Protein AF-A0A7C9AQB0-F1 (afdb_monomer)

Mean predicted aligned error: 10.63 Å

Radius of gyration: 23.84 Å; Cα contacts (8 Å, |Δi|>4): 123; chains: 1; bounding box: 46×76×56 Å

Nearest PDB structures (foldseek):
  5i9d-assembly1_A  TM=5.251E-01  e=3.580E-02  unidentified
  6een-assembly1_C  TM=5.333E-01  e=1.101E-01  Zea mays
  6een-assembly1_D  TM=4.622E-01  e=1.214E-01  Zea mays
  2c0l-assembly1_A  TM=4.555E-01  e=3.070E-01  Homo sapiens

Sequence (168 aa):
MGSVNHLLLLPNRTHKRLRFLLSLSSCHFTTVQIENGETVEEISKLLKHSNWSVLMEASEITKKLNPDVIQAVLHQNHSSDPTRLLGFFNWSYSQLGIRHNLSSFLILAVLLCNSSCFPRANGVVERMIEAGPPPSLVFESMSSCVREYNVGGSNSVVFDMVINVYKK

Structure (mmCIF, N/CA/C/O backbone):
data_AF-A0A7C9AQB0-F1
#
_entry.id   AF-A0A7C9AQB0-F1
#
loop_
_atom_site.group_PDB
_atom_site.id
_atom_site.type_symbol
_atom_site.label_atom_id
_atom_site.label_alt_id
_atom_site.label_comp_id
_atom_site.label_asym_id
_atom_site.label_entity_id
_atom_site.label_seq_id
_atom_site.pdbx_PDB_ins_code
_atom_site.Cartn_x
_atom_site.Cartn_y
_atom_site.Cartn_z
_atom_site.occupancy
_atom_site.B_iso_or_equiv
_atom_site.auth_seq_id
_atom_site.auth_comp_id
_atom_site.auth_asym_id
_atom_site.auth_atom_id
_atom_site.pdbx_PDB_model_num
ATOM 1 N N . MET A 1 1 ? -29.457 66.985 -38.914 1.00 37.94 1 MET A N 1
ATOM 2 C CA . MET A 1 1 ? -30.676 66.274 -38.471 1.00 37.94 1 MET A CA 1
ATOM 3 C C . MET A 1 1 ? -30.241 65.014 -37.741 1.00 37.94 1 MET A C 1
ATOM 5 O O . MET A 1 1 ? -29.522 64.239 -38.347 1.00 37.94 1 MET A O 1
ATOM 9 N N . GLY A 1 2 ? -30.642 64.884 -36.470 1.00 33.78 2 GLY A N 1
ATOM 10 C CA . GLY A 1 2 ? -30.616 63.671 -35.629 1.00 33.78 2 GLY A CA 1
ATOM 11 C C . GLY A 1 2 ? -29.234 63.183 -35.157 1.00 33.78 2 GLY A C 1
ATOM 12 O O . GLY A 1 2 ? -28.449 62.743 -35.979 1.00 33.78 2 GLY A O 1
ATOM 13 N N . SER A 1 3 ? -28.831 63.378 -33.891 1.00 31.41 3 SER A N 1
ATOM 14 C CA . SER A 1 3 ? -29.221 62.618 -32.671 1.00 31.41 3 SER A CA 1
ATOM 15 C C . SER A 1 3 ? -28.581 61.224 -32.586 1.00 31.41 3 SER A C 1
ATOM 17 O O . SER A 1 3 ? -28.695 60.479 -33.545 1.00 31.41 3 SER A O 1
ATOM 19 N N . VAL A 1 4 ? -27.996 60.713 -31.494 1.00 34.03 4 VAL A N 1
ATOM 20 C CA . VAL A 1 4 ? -27.512 61.163 -30.163 1.00 34.03 4 VAL A CA 1
ATOM 21 C C . VAL A 1 4 ? -26.560 60.029 -29.692 1.00 34.03 4 VAL A C 1
ATOM 23 O O . VAL A 1 4 ? -26.669 58.910 -30.191 1.00 34.03 4 VAL A O 1
ATOM 26 N N . ASN A 1 5 ? -25.726 60.294 -28.679 1.00 31.88 5 ASN A N 1
ATOM 27 C CA . ASN A 1 5 ? -25.447 59.445 -27.491 1.00 31.88 5 ASN A CA 1
ATOM 28 C C . ASN A 1 5 ? -23.942 59.274 -27.237 1.00 31.88 5 ASN A C 1
ATOM 30 O O . ASN A 1 5 ? -23.272 58.498 -27.903 1.00 31.88 5 ASN A O 1
ATOM 34 N N . HIS A 1 6 ? -23.319 60.176 -26.477 1.00 34.88 6 HIS A N 1
ATOM 35 C CA . HIS A 1 6 ? -23.243 60.266 -25.006 1.00 34.88 6 HIS A CA 1
ATOM 36 C C . HIS A 1 6 ? -22.431 59.142 -24.334 1.00 34.88 6 HIS A C 1
ATOM 38 O O . HIS A 1 6 ? -22.704 57.956 -24.476 1.00 34.88 6 HIS A O 1
ATOM 44 N N . LEU A 1 7 ? -21.425 59.624 -23.599 1.00 32.69 7 LEU A N 1
ATOM 45 C CA . LEU A 1 7 ? -20.375 58.982 -22.813 1.00 32.69 7 LEU A CA 1
ATOM 46 C C . LEU A 1 7 ? -20.713 57.636 -22.150 1.00 32.69 7 LEU A C 1
ATOM 48 O O . LEU A 1 7 ? -21.728 57.501 -21.471 1.00 32.69 7 LEU A O 1
ATOM 52 N N . LEU A 1 8 ? -19.713 56.748 -22.145 1.00 33.22 8 LEU A N 1
ATOM 53 C CA . LEU A 1 8 ? -19.493 55.785 -21.067 1.00 33.22 8 LEU A CA 1
ATOM 54 C C . LEU A 1 8 ? -18.152 56.093 -20.385 1.00 33.22 8 LEU A C 1
ATOM 56 O O . LEU A 1 8 ? -17.086 55.768 -20.901 1.00 33.22 8 LEU A O 1
ATOM 60 N N . LEU A 1 9 ? -18.225 56.716 -19.207 1.00 34.69 9 LEU A N 1
ATOM 61 C CA . LEU A 1 9 ? -17.206 56.607 -18.165 1.00 34.69 9 LEU A CA 1
ATOM 62 C C . LEU A 1 9 ? -17.680 55.530 -17.182 1.00 34.69 9 LEU A C 1
ATOM 64 O O . LEU A 1 9 ? -18.820 55.551 -16.722 1.00 34.69 9 LEU A O 1
ATOM 68 N N . LEU A 1 10 ? -16.798 54.569 -16.913 1.00 35.75 10 LEU A N 1
ATOM 69 C CA . LEU A 1 10 ? -16.990 53.466 -15.968 1.00 35.75 10 LEU A CA 1
ATOM 70 C C . LEU A 1 10 ? -17.224 53.990 -14.539 1.00 35.75 10 LEU A C 1
ATOM 72 O O . LEU A 1 10 ? -16.744 55.070 -14.189 1.00 35.75 10 LEU A O 1
ATOM 76 N N . PRO A 1 11 ? -17.809 53.159 -13.659 1.00 35.84 11 PRO A N 1
ATOM 77 C CA . PRO A 1 11 ? -16.924 52.643 -12.621 1.00 35.84 11 PRO A CA 1
ATOM 78 C C . PRO A 1 11 ? -17.137 51.166 -12.251 1.00 35.84 11 PRO A C 1
ATOM 80 O O . PRO A 1 11 ? -18.238 50.688 -12.015 1.00 35.84 11 PRO A O 1
ATOM 83 N N . ASN A 1 12 ? -15.981 50.522 -12.099 1.00 29.12 12 ASN A N 1
ATOM 84 C CA . ASN A 1 12 ? -15.544 49.770 -10.925 1.00 29.12 12 ASN A CA 1
ATOM 85 C C . ASN A 1 12 ? -16.221 48.430 -10.562 1.00 29.12 12 ASN A C 1
ATOM 87 O O . ASN A 1 12 ? -17.403 48.315 -10.244 1.00 29.12 12 ASN A O 1
ATOM 91 N N . ARG A 1 13 ? -15.357 47.409 -10.526 1.00 43.38 13 ARG A N 1
ATOM 92 C CA . ARG A 1 13 ? -15.599 46.045 -10.060 1.00 43.38 13 ARG A CA 1
ATOM 93 C C . ARG A 1 13 ? -16.023 46.045 -8.592 1.00 43.38 13 ARG A C 1
ATOM 95 O O . ARG A 1 13 ? -15.302 46.545 -7.736 1.00 43.38 13 ARG A O 1
ATOM 102 N N . THR A 1 14 ? -17.114 45.350 -8.287 1.00 36.62 14 THR A N 1
ATOM 103 C CA . THR A 1 14 ? -17.374 44.831 -6.940 1.00 36.62 14 THR A CA 1
ATOM 104 C C . THR A 1 14 ? -17.791 43.365 -7.019 1.00 36.62 14 THR A C 1
ATOM 106 O O . THR A 1 14 ? -18.671 42.972 -7.785 1.00 36.62 14 THR A O 1
ATOM 109 N N . HIS A 1 15 ? -17.087 42.543 -6.243 1.00 41.97 15 HIS A N 1
ATOM 110 C CA . HIS A 1 15 ? -17.301 41.111 -6.088 1.00 41.97 15 HIS A CA 1
ATOM 111 C C . HIS A 1 15 ? -18.710 40.827 -5.558 1.00 41.97 15 HIS A C 1
ATOM 113 O O . HIS A 1 15 ? -19.013 41.115 -4.401 1.00 41.97 15 HIS A O 1
ATOM 119 N N . LYS A 1 16 ? -19.556 40.184 -6.366 1.00 34.72 16 LYS A N 1
ATOM 120 C CA . LYS A 1 16 ? -20.774 39.543 -5.868 1.00 34.72 16 LYS A CA 1
ATOM 121 C C . LYS A 1 16 ? -20.475 38.069 -5.624 1.00 34.72 16 LYS A C 1
ATOM 123 O O . LYS A 1 16 ? -20.381 37.280 -6.558 1.00 34.72 16 LYS A O 1
ATOM 128 N N . ARG A 1 17 ? -20.302 37.723 -4.342 1.00 39.47 17 ARG A N 1
ATOM 129 C CA . ARG A 1 17 ? -20.379 36.349 -3.825 1.00 39.47 17 ARG A CA 1
ATOM 130 C C . ARG A 1 17 ? -21.676 35.728 -4.337 1.00 39.47 17 ARG A C 1
ATOM 132 O O . ARG A 1 17 ? -22.755 36.067 -3.853 1.00 39.47 17 ARG A O 1
ATOM 139 N N . LEU A 1 18 ? -21.563 34.838 -5.313 1.00 35.53 18 LEU A N 1
ATOM 140 C CA . LEU A 1 18 ? -22.687 34.057 -5.794 1.00 35.53 18 LEU A CA 1
ATOM 141 C C . LEU A 1 18 ? -22.941 32.957 -4.760 1.00 35.53 18 LEU A C 1
ATOM 143 O O . LEU A 1 18 ? -22.268 31.930 -4.739 1.00 35.53 18 LEU A O 1
ATOM 147 N N . ARG A 1 19 ? -23.863 33.229 -3.830 1.00 41.91 19 ARG A N 1
ATOM 148 C CA . ARG A 1 19 ? -24.443 32.213 -2.950 1.00 41.91 19 ARG A CA 1
ATOM 149 C C . ARG A 1 19 ? -25.244 31.265 -3.836 1.00 41.91 19 ARG A C 1
ATOM 151 O O . ARG A 1 19 ? -26.404 31.531 -4.133 1.00 41.91 19 ARG A O 1
ATOM 158 N N . PHE A 1 20 ? -24.594 30.206 -4.304 1.00 44.12 20 PHE A N 1
ATOM 159 C CA . PHE A 1 20 ? -25.281 29.109 -4.961 1.00 44.12 20 PHE A CA 1
ATOM 160 C C . PHE A 1 20 ? -26.041 28.321 -3.896 1.00 44.12 20 PHE A C 1
ATOM 162 O O . PHE A 1 20 ? -25.460 27.769 -2.963 1.00 44.12 20 PHE A O 1
ATOM 169 N N . LEU A 1 21 ? -27.362 28.334 -4.025 1.00 46.66 21 LEU A N 1
ATOM 170 C CA . LEU A 1 21 ? -28.270 27.454 -3.313 1.00 46.66 21 LEU A CA 1
ATOM 171 C C . LEU A 1 21 ? -28.030 26.028 -3.826 1.00 46.66 21 LEU A C 1
ATOM 173 O O . LEU A 1 21 ? -28.397 25.718 -4.956 1.00 46.66 21 LEU A O 1
ATOM 177 N N . LEU A 1 22 ? -27.423 25.167 -3.008 1.00 43.09 22 LEU A N 1
ATOM 178 C CA . LEU A 1 22 ? -27.434 23.719 -3.218 1.00 43.09 22 LEU A CA 1
ATOM 179 C C . LEU A 1 22 ? -28.043 23.057 -1.984 1.00 43.09 22 LEU A C 1
ATOM 181 O O . LEU A 1 22 ? -27.416 22.900 -0.940 1.00 43.09 22 LEU A O 1
ATOM 185 N N . SER A 1 23 ? -29.322 22.734 -2.131 1.00 51.34 23 SER A N 1
ATOM 186 C CA . SER A 1 23 ? -30.146 22.004 -1.179 1.00 51.34 23 SER A CA 1
ATOM 187 C C . SER A 1 23 ? -29.933 20.490 -1.356 1.00 51.34 23 SER A C 1
ATOM 189 O O . SER A 1 23 ? -29.967 19.986 -2.475 1.00 51.34 23 SER A O 1
ATOM 191 N N . LEU A 1 24 ? -29.719 19.797 -0.230 1.00 43.34 24 LEU A N 1
ATOM 192 C CA . LEU A 1 24 ? -29.895 18.355 0.048 1.00 43.34 24 LEU A CA 1
ATOM 193 C C . LEU A 1 24 ? -28.920 17.267 -0.474 1.00 43.34 24 LEU A C 1
ATOM 195 O O . LEU A 1 24 ? -29.003 16.160 0.044 1.00 43.34 24 LEU A O 1
ATOM 199 N N . SER A 1 25 ? -27.918 17.532 -1.326 1.00 49.91 25 SER A N 1
ATOM 200 C CA . SER A 1 25 ? -26.804 16.559 -1.554 1.00 49.91 25 SER A CA 1
ATOM 201 C C . SER A 1 25 ? -25.534 16.844 -0.743 1.00 49.91 25 SER A C 1
ATOM 203 O O . SER A 1 25 ? -24.649 15.995 -0.650 1.00 49.91 25 SER A O 1
ATOM 205 N N . SER A 1 26 ? -25.436 18.028 -0.134 1.00 49.59 26 SER A N 1
ATOM 206 C CA . SER A 1 26 ? -24.222 18.454 0.570 1.00 49.59 26 SER A CA 1
ATOM 207 C C . SER A 1 26 ? -24.023 17.748 1.911 1.00 49.59 26 SER A C 1
ATOM 209 O O . SER A 1 26 ? -22.880 17.566 2.305 1.00 49.59 26 SER A O 1
ATOM 211 N N . CYS A 1 27 ? -25.095 17.348 2.605 1.00 41.28 27 CYS A N 1
ATOM 212 C CA . CYS A 1 27 ? -25.001 16.737 3.934 1.00 41.28 27 CYS A CA 1
ATOM 213 C C . CYS A 1 27 ? -24.460 15.304 3.880 1.00 41.28 27 CYS A C 1
ATOM 215 O O . CYS A 1 27 ? -23.521 14.997 4.603 1.00 41.28 27 CYS A O 1
ATOM 217 N N . HIS A 1 28 ? -24.972 14.453 2.985 1.00 55.12 28 HIS A N 1
ATOM 218 C CA . HIS A 1 28 ? -24.491 13.072 2.865 1.00 55.12 28 HIS A CA 1
ATOM 219 C C . HIS A 1 28 ? -23.015 13.013 2.454 1.00 55.12 28 HIS A C 1
ATOM 221 O O . HIS A 1 28 ? -22.236 12.273 3.047 1.00 55.12 28 HIS A O 1
ATOM 227 N N . PHE A 1 29 ? -22.611 13.856 1.499 1.00 58.28 29 PHE A N 1
ATOM 228 C CA . PHE A 1 29 ? -21.216 13.935 1.078 1.00 58.28 29 PHE A CA 1
ATOM 229 C C . PHE A 1 29 ? -20.301 14.386 2.223 1.00 58.28 29 PHE A C 1
ATOM 231 O O . PHE A 1 29 ? -19.277 13.758 2.463 1.00 58.28 29 PHE A O 1
ATOM 238 N N . THR A 1 30 ? -20.680 15.419 2.985 1.00 64.38 30 THR A N 1
ATOM 239 C CA . THR A 1 30 ? -19.886 15.839 4.149 1.00 64.38 30 THR A CA 1
ATOM 240 C C . THR A 1 30 ? -19.840 14.777 5.243 1.00 64.38 30 THR A C 1
ATOM 242 O O . THR A 1 30 ? -18.786 14.591 5.838 1.00 64.38 30 THR A O 1
ATOM 245 N N . THR A 1 31 ? -20.938 14.054 5.486 1.00 69.50 31 THR A N 1
ATOM 246 C CA . THR A 1 31 ? -20.989 12.997 6.505 1.00 69.50 31 THR A CA 1
ATOM 247 C C . THR A 1 31 ? -20.056 11.842 6.152 1.00 69.50 31 THR A C 1
ATOM 249 O O . THR A 1 31 ? -19.240 11.472 6.986 1.00 69.50 31 THR A O 1
ATOM 252 N N . VAL A 1 32 ? -20.074 11.356 4.905 1.00 72.88 32 VAL A N 1
ATOM 253 C CA . VAL A 1 32 ? -19.159 10.290 4.450 1.00 72.88 32 VAL A CA 1
ATOM 254 C C . VAL A 1 32 ? -17.692 10.719 4.561 1.00 72.88 32 VAL A C 1
ATOM 256 O O . VAL A 1 32 ? -16.848 9.936 4.984 1.00 72.88 32 VAL A O 1
ATOM 259 N N . GLN A 1 33 ? -17.366 11.971 4.222 1.00 75.69 33 GLN A N 1
ATOM 260 C CA . GLN A 1 33 ? -15.991 12.474 4.340 1.00 75.69 33 GLN A CA 1
ATOM 261 C C . GLN A 1 33 ? -15.533 12.594 5.803 1.00 75.69 33 GLN A C 1
ATOM 263 O O . GLN A 1 33 ? -14.383 12.280 6.105 1.00 75.69 33 GLN A O 1
ATOM 268 N N . ILE A 1 34 ? -16.421 13.008 6.715 1.00 76.88 34 ILE A N 1
ATOM 269 C CA . ILE A 1 34 ? -16.131 13.075 8.157 1.00 76.88 34 ILE A CA 1
ATOM 270 C C . ILE A 1 34 ? -15.935 11.666 8.729 1.00 76.88 34 ILE A C 1
ATOM 272 O O . ILE A 1 34 ? -14.924 11.418 9.380 1.00 76.88 34 ILE A O 1
ATOM 276 N N . GLU A 1 35 ? -16.843 10.734 8.432 1.00 81.12 35 GLU A N 1
ATOM 277 C CA . GLU A 1 35 ? -16.754 9.338 8.884 1.00 81.12 35 GLU A CA 1
ATOM 278 C C . GLU A 1 35 ? -15.482 8.653 8.369 1.00 81.12 35 GLU A C 1
ATOM 280 O O . GLU A 1 35 ? -14.790 7.964 9.125 1.00 81.12 35 GLU A O 1
ATOM 285 N N . ASN A 1 36 ? -15.126 8.885 7.100 1.00 89.19 36 ASN A N 1
ATOM 286 C CA . ASN A 1 36 ? -13.862 8.416 6.543 1.00 89.19 36 ASN A CA 1
ATOM 287 C C . ASN A 1 36 ? -12.674 9.032 7.293 1.00 89.19 36 ASN A C 1
ATOM 289 O O . ASN A 1 36 ? -11.756 8.304 7.651 1.00 89.19 36 ASN A O 1
ATOM 293 N N . GLY A 1 37 ? -12.696 10.337 7.581 1.00 90.94 37 GLY A N 1
ATOM 294 C CA . GLY A 1 37 ? -11.637 11.015 8.334 1.00 90.94 37 GLY A CA 1
ATOM 295 C C . GLY A 1 37 ? -11.440 10.457 9.748 1.00 90.94 37 GLY A C 1
ATOM 296 O O . GLY A 1 37 ? -10.311 10.185 10.155 1.00 90.94 37 GLY A O 1
ATOM 297 N N . GLU A 1 38 ? -12.527 10.218 10.483 1.00 93.00 38 GLU A N 1
ATOM 298 C 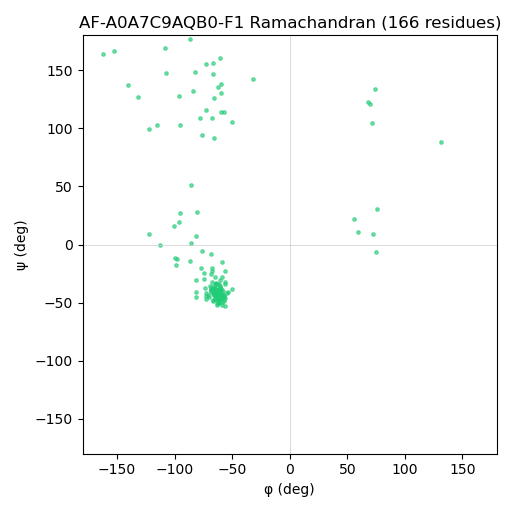CA . GLU A 1 38 ? -12.477 9.600 11.815 1.00 93.00 38 GLU A CA 1
ATOM 299 C C . GLU A 1 38 ? -11.937 8.167 11.756 1.00 93.00 38 GLU A C 1
ATOM 301 O O . GLU A 1 38 ? -11.073 7.793 12.550 1.00 93.00 38 GLU A O 1
ATOM 306 N N . THR A 1 39 ? -12.394 7.387 10.772 1.00 94.69 39 THR A N 1
ATOM 307 C CA . THR A 1 39 ? -11.928 6.012 10.540 1.00 94.69 39 THR A CA 1
ATOM 308 C C . THR A 1 39 ? -10.437 5.981 10.204 1.00 94.69 39 THR A C 1
ATOM 310 O O . THR A 1 39 ? -9.691 5.156 10.728 1.00 94.69 39 THR A O 1
ATOM 313 N N . VAL A 1 40 ? -9.981 6.900 9.356 1.00 96.25 40 VAL A N 1
ATOM 314 C CA . VAL A 1 40 ? -8.577 7.048 8.960 1.00 96.25 40 VAL A CA 1
ATOM 315 C C . VAL A 1 40 ? -7.697 7.371 10.175 1.00 96.25 40 VAL A C 1
ATOM 317 O O . VAL A 1 40 ? -6.643 6.754 10.351 1.00 96.25 40 VAL A O 1
ATOM 320 N N . GLU A 1 41 ? -8.139 8.264 11.062 1.00 96.25 41 GLU A N 1
ATOM 321 C CA . GLU A 1 41 ? -7.410 8.601 12.290 1.00 96.25 41 GLU A CA 1
ATOM 322 C C . GLU A 1 41 ? -7.380 7.429 13.289 1.00 96.25 41 GLU A C 1
ATOM 324 O O . GLU A 1 41 ? -6.351 7.164 13.917 1.00 96.25 41 GLU A O 1
ATOM 329 N N . GLU A 1 42 ? -8.484 6.690 13.422 1.00 96.12 42 GLU A N 1
ATOM 330 C CA . GLU A 1 42 ? -8.565 5.481 14.249 1.00 96.12 42 GLU A CA 1
ATOM 331 C C . GLU A 1 42 ? -7.584 4.404 13.759 1.00 96.12 42 GLU A C 1
ATOM 333 O O . GLU A 1 42 ? -6.749 3.922 14.531 1.00 96.12 42 GLU A O 1
ATOM 338 N N . ILE A 1 43 ? -7.607 4.097 12.458 1.00 96.19 43 ILE A N 1
ATOM 339 C CA . ILE A 1 43 ? -6.675 3.159 11.819 1.00 96.19 43 ILE A CA 1
ATOM 340 C C . ILE A 1 43 ? -5.227 3.609 12.045 1.00 96.19 43 ILE A C 1
ATOM 342 O O . ILE A 1 43 ? -4.387 2.806 12.456 1.00 96.19 43 ILE A O 1
ATOM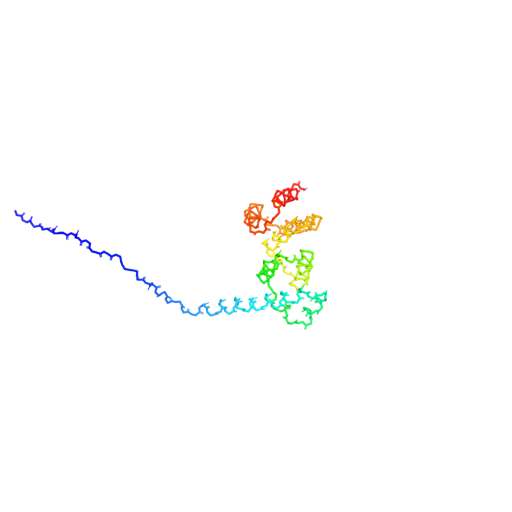 346 N N . SER A 1 44 ? -4.931 4.893 11.836 1.00 96.94 44 SER A N 1
ATOM 347 C CA . SER A 1 44 ? -3.587 5.460 12.011 1.00 96.94 44 SER A CA 1
ATOM 348 C C . SER A 1 44 ? -3.070 5.315 13.443 1.00 96.94 44 SER A C 1
ATOM 350 O O . SER A 1 44 ? -1.884 5.053 13.661 1.00 96.94 44 SER A O 1
ATOM 352 N N . LYS A 1 45 ? -3.948 5.441 14.444 1.00 96.44 45 LYS A N 1
ATOM 353 C CA . LYS A 1 45 ? -3.602 5.171 15.847 1.00 96.44 45 LYS A CA 1
ATOM 354 C C . LYS A 1 45 ? -3.299 3.694 16.065 1.00 96.44 45 LYS A C 1
ATOM 356 O O . LYS A 1 45 ? -2.258 3.378 16.640 1.00 96.44 45 LYS A O 1
ATOM 361 N N . LEU A 1 46 ? -4.150 2.796 15.569 1.00 96.19 46 LEU A N 1
ATOM 362 C CA . LEU A 1 46 ? -3.953 1.354 15.725 1.00 96.19 46 LEU A CA 1
ATOM 363 C C . LEU A 1 46 ? -2.665 0.867 15.063 1.00 96.19 46 LEU A C 1
ATOM 365 O O . LEU A 1 46 ? -1.938 0.087 15.676 1.00 96.19 46 LEU A O 1
ATOM 369 N N . LEU A 1 47 ? -2.322 1.384 13.879 1.00 96.50 47 LEU A N 1
ATOM 370 C CA . LEU A 1 47 ? -1.083 1.051 13.167 1.00 96.50 47 LEU A CA 1
ATOM 371 C C . LEU A 1 47 ? 0.190 1.363 13.961 1.00 96.50 47 LEU A C 1
ATOM 373 O O . LEU A 1 47 ? 1.255 0.856 13.618 1.00 96.50 47 LEU A O 1
ATOM 377 N N . LYS A 1 48 ? 0.135 2.155 15.035 1.00 95.12 48 LYS A N 1
ATOM 378 C CA . LYS A 1 48 ? 1.303 2.393 15.898 1.00 95.12 48 LYS A CA 1
ATOM 379 C C . LYS A 1 48 ? 1.621 1.190 16.791 1.00 95.12 48 LYS A C 1
ATOM 381 O O . LYS A 1 48 ? 2.783 1.001 17.151 1.00 95.12 48 LYS A O 1
ATOM 386 N N . HIS A 1 49 ? 0.638 0.343 17.083 1.00 95.25 49 HIS A N 1
ATOM 387 C CA . HIS A 1 49 ? 0.796 -0.831 17.938 1.00 95.25 49 HIS A CA 1
ATOM 388 C C . HIS A 1 49 ? 1.384 -2.028 17.174 1.00 95.25 49 HIS A C 1
ATOM 390 O O . HIS A 1 49 ? 1.154 -2.207 15.981 1.00 95.25 49 HIS A O 1
ATOM 396 N N . SER A 1 50 ? 2.156 -2.880 17.855 1.00 92.38 50 SER A N 1
ATOM 397 C CA . SER A 1 50 ? 2.748 -4.082 17.242 1.00 92.38 50 SER A CA 1
ATOM 398 C C . SER A 1 50 ? 1.697 -5.131 16.865 1.00 92.38 50 SER A C 1
ATOM 400 O O . SER A 1 50 ? 1.850 -5.816 15.859 1.00 92.38 50 SER A O 1
ATOM 402 N N . ASN A 1 51 ? 0.612 -5.217 17.635 1.00 93.81 51 ASN A N 1
ATOM 403 C CA . ASN A 1 51 ? -0.533 -6.108 17.440 1.00 93.81 51 ASN A CA 1
ATOM 404 C C . ASN A 1 51 ? -1.699 -5.433 16.690 1.00 93.81 51 ASN A C 1
ATOM 406 O O . ASN A 1 51 ? -2.854 -5.810 16.890 1.00 93.81 51 ASN A O 1
ATOM 410 N N . TRP A 1 52 ? -1.412 -4.428 15.856 1.00 95.31 52 TRP A N 1
ATOM 411 C CA . TRP A 1 52 ? -2.420 -3.607 15.176 1.00 95.31 52 TRP A CA 1
ATOM 412 C C . TRP A 1 52 ? -3.495 -4.426 14.448 1.00 95.31 52 TRP A C 1
ATOM 414 O O . TRP A 1 52 ? -4.660 -4.053 14.504 1.00 95.31 52 TRP A O 1
ATOM 424 N N . SER A 1 53 ? -3.144 -5.549 13.811 1.00 92.94 53 SER A N 1
ATOM 425 C CA . SER A 1 53 ? -4.099 -6.361 13.045 1.00 92.94 53 SER A CA 1
ATOM 426 C C . SER A 1 53 ? -5.162 -6.995 13.940 1.00 92.94 53 SER A C 1
ATOM 428 O O . SER A 1 53 ? -6.345 -6.945 13.623 1.00 92.94 53 SER A O 1
ATOM 430 N N . VAL A 1 54 ? -4.758 -7.500 15.110 1.00 93.31 54 VAL A N 1
ATOM 431 C CA . VAL A 1 54 ? -5.671 -8.066 16.119 1.00 93.31 54 VAL A CA 1
ATOM 432 C C . VAL A 1 54 ? -6.583 -6.979 16.685 1.00 93.31 54 VAL A C 1
ATOM 434 O O . VAL A 1 54 ? -7.776 -7.201 16.867 1.00 93.31 54 VAL A O 1
ATOM 437 N N . LEU A 1 55 ? -6.035 -5.784 16.932 1.00 94.19 55 LEU A N 1
ATOM 438 C CA . LEU A 1 55 ? -6.827 -4.643 17.396 1.00 94.19 55 LEU A CA 1
ATOM 439 C C . LEU A 1 55 ? -7.846 -4.194 16.341 1.00 94.19 55 LEU A C 1
ATOM 441 O O . LEU A 1 55 ? -8.966 -3.845 16.697 1.00 94.19 55 LEU A O 1
ATOM 445 N N . MET A 1 56 ? -7.482 -4.232 15.056 1.00 92.88 56 MET A N 1
ATOM 446 C CA . MET A 1 56 ? -8.408 -3.909 13.970 1.00 92.88 56 MET A CA 1
ATOM 447 C C . MET A 1 56 ? -9.513 -4.953 13.818 1.00 92.88 56 MET A C 1
ATOM 449 O O . MET A 1 56 ? -10.667 -4.576 13.640 1.00 92.88 56 MET A O 1
ATOM 453 N N . GLU A 1 57 ? -9.198 -6.242 13.930 1.00 89.88 57 GLU A N 1
ATOM 454 C CA . GLU A 1 57 ? -10.193 -7.325 13.880 1.00 89.88 57 GLU A CA 1
ATOM 455 C C . GLU A 1 57 ? -11.169 -7.287 15.059 1.00 89.88 57 GLU A C 1
ATOM 457 O O . GLU A 1 57 ? -12.347 -7.591 14.895 1.00 89.88 57 GLU A O 1
ATOM 462 N N . ALA A 1 58 ? -10.699 -6.872 16.237 1.00 90.38 58 ALA A N 1
ATOM 463 C CA . ALA A 1 58 ? -11.540 -6.678 17.415 1.00 90.38 58 ALA A CA 1
ATOM 464 C C . ALA A 1 58 ? -12.393 -5.393 17.360 1.00 90.38 58 ALA A C 1
ATOM 466 O O . ALA A 1 58 ? -13.195 -5.154 18.262 1.00 90.38 58 ALA A O 1
ATOM 467 N N . SER A 1 59 ? -12.208 -4.556 16.337 1.00 89.44 59 SER A N 1
ATOM 468 C CA . SER A 1 59 ? -12.903 -3.280 16.167 1.00 89.44 59 SER A CA 1
ATOM 469 C C . SER A 1 59 ? -13.937 -3.332 15.040 1.00 89.44 59 SER A C 1
ATOM 471 O O . SER A 1 59 ? -13.952 -4.231 14.203 1.00 89.44 59 SER A O 1
ATOM 473 N N . GLU A 1 60 ? -14.763 -2.293 14.958 1.00 89.31 60 GLU A N 1
ATOM 474 C CA . GLU A 1 60 ? -15.750 -2.121 13.886 1.00 89.31 60 GLU A CA 1
ATOM 475 C C . GLU A 1 60 ? -15.144 -1.546 12.587 1.00 89.31 60 GLU A C 1
ATOM 477 O O . GLU A 1 60 ? -15.873 -1.217 11.649 1.00 89.31 60 GLU A O 1
ATOM 482 N N . ILE A 1 61 ? -13.811 -1.417 12.503 1.00 89.31 61 ILE A N 1
ATOM 483 C CA . ILE A 1 61 ? -13.100 -0.836 11.350 1.00 89.31 61 ILE A CA 1
ATOM 484 C C . ILE A 1 61 ? -13.378 -1.610 10.068 1.00 89.31 61 ILE A C 1
ATOM 486 O O . ILE A 1 61 ? -13.551 -0.996 9.018 1.00 89.31 61 ILE A O 1
ATOM 490 N N . THR A 1 62 ? -13.464 -2.939 10.134 1.00 87.06 62 THR A N 1
ATOM 491 C CA . THR A 1 62 ? -13.693 -3.790 8.954 1.00 87.06 62 THR A CA 1
ATOM 492 C C . THR A 1 62 ? -14.965 -3.408 8.195 1.00 87.06 62 THR A C 1
ATOM 494 O O . THR A 1 62 ? -14.976 -3.467 6.969 1.00 87.06 62 THR A O 1
ATOM 497 N N . LYS A 1 63 ? -16.001 -2.927 8.897 1.00 88.44 63 LYS A N 1
ATOM 498 C CA . LYS A 1 63 ? -17.263 -2.456 8.300 1.00 88.44 63 LYS A CA 1
ATOM 499 C C . LYS A 1 63 ? -17.159 -1.069 7.663 1.00 88.44 63 LYS A C 1
ATOM 501 O O . LYS A 1 63 ? -18.005 -0.714 6.849 1.00 88.44 63 LYS A O 1
ATOM 506 N N . LYS A 1 64 ? -16.150 -0.287 8.048 1.00 90.12 64 LYS A N 1
ATOM 507 C CA . LYS A 1 64 ? -15.910 1.084 7.572 1.00 90.12 64 LYS A CA 1
ATOM 508 C C . LYS A 1 64 ? -14.843 1.156 6.478 1.00 90.12 64 LYS A C 1
ATOM 510 O O . LYS A 1 64 ? -14.674 2.200 5.852 1.00 90.12 64 LYS A O 1
ATOM 515 N N . LEU A 1 65 ? -14.107 0.067 6.249 1.00 90.31 65 LEU A N 1
ATOM 516 C CA . LEU A 1 65 ? -13.087 0.014 5.212 1.00 90.31 65 LEU A CA 1
ATOM 517 C C . LEU A 1 65 ? -13.709 0.207 3.827 1.00 90.31 65 LEU A C 1
ATOM 519 O O . LEU A 1 65 ? -14.713 -0.398 3.463 1.00 90.31 65 LEU A O 1
ATOM 523 N N . ASN A 1 66 ? -13.052 1.036 3.030 1.00 91.25 66 ASN A N 1
ATOM 524 C CA . ASN A 1 66 ? -13.322 1.214 1.614 1.00 91.25 66 ASN A CA 1
ATOM 525 C C . ASN A 1 66 ? -12.018 1.660 0.919 1.00 91.25 66 ASN A C 1
ATOM 527 O O . ASN A 1 66 ? -11.052 2.020 1.606 1.00 91.25 66 ASN A O 1
ATOM 531 N N . PRO A 1 67 ? -11.943 1.624 -0.425 1.00 91.44 67 PRO A N 1
ATOM 532 C CA . PRO A 1 67 ? -10.726 1.998 -1.144 1.00 91.44 67 PRO A CA 1
ATOM 533 C C . PRO A 1 67 ? -10.213 3.413 -0.831 1.00 91.44 67 PRO A C 1
ATOM 535 O O . PRO A 1 67 ? -8.999 3.611 -0.774 1.00 91.44 67 PRO A O 1
ATOM 538 N N . ASP A 1 68 ? -11.104 4.374 -0.575 1.00 91.81 68 ASP A N 1
ATOM 539 C CA . ASP A 1 68 ? -10.728 5.764 -0.288 1.00 91.81 68 ASP A CA 1
ATOM 540 C C . ASP A 1 68 ? -10.107 5.902 1.107 1.00 91.81 68 ASP A C 1
ATOM 542 O O . ASP A 1 68 ? -9.078 6.558 1.262 1.00 91.81 68 ASP A O 1
ATOM 546 N N . VAL A 1 69 ? -10.666 5.218 2.111 1.00 94.25 69 VAL A N 1
ATOM 547 C CA . VAL A 1 69 ? -10.093 5.126 3.465 1.00 94.25 69 VAL A CA 1
ATOM 548 C C . VAL A 1 69 ? -8.709 4.488 3.420 1.00 94.25 69 VAL A C 1
ATOM 550 O O . VAL A 1 69 ? -7.782 4.998 4.042 1.00 94.25 69 VAL A O 1
ATOM 553 N N . ILE A 1 70 ? -8.531 3.407 2.655 1.00 94.88 70 ILE A N 1
ATOM 554 C CA . ILE A 1 70 ? -7.225 2.741 2.518 1.00 94.88 70 ILE A CA 1
ATOM 555 C C . ILE A 1 70 ? -6.200 3.698 1.908 1.00 94.88 70 ILE A C 1
ATOM 557 O O . ILE A 1 70 ? -5.108 3.852 2.457 1.00 94.88 70 ILE A O 1
ATOM 561 N N . GLN A 1 71 ? -6.558 4.381 0.818 1.00 94.88 71 GLN A N 1
ATOM 562 C CA . GLN A 1 71 ? -5.688 5.380 0.202 1.00 94.88 71 GLN A CA 1
ATOM 563 C C . GLN A 1 71 ? -5.345 6.507 1.181 1.00 94.88 71 GLN A C 1
ATOM 565 O O . GLN A 1 71 ? -4.179 6.888 1.285 1.00 94.88 71 GLN A O 1
ATOM 570 N N . ALA A 1 72 ? -6.334 7.027 1.910 1.00 95.88 72 ALA A N 1
ATOM 571 C CA . ALA A 1 72 ? -6.143 8.103 2.874 1.00 95.88 72 ALA A CA 1
ATOM 572 C C . ALA A 1 72 ? -5.235 7.684 4.041 1.00 95.88 72 ALA A C 1
ATOM 574 O O . ALA A 1 72 ? -4.366 8.457 4.436 1.00 95.88 72 ALA A O 1
ATOM 575 N N . VAL A 1 73 ? -5.356 6.449 4.538 1.00 96.62 73 VAL A N 1
ATOM 576 C CA . VAL A 1 73 ? -4.454 5.895 5.561 1.00 96.62 73 VAL A CA 1
ATOM 577 C C . VAL A 1 73 ? -3.022 5.816 5.036 1.00 96.62 73 VAL A C 1
ATOM 579 O O . VAL A 1 73 ? -2.098 6.243 5.731 1.00 96.62 73 VAL A O 1
ATOM 582 N N . LEU A 1 74 ? -2.816 5.302 3.819 1.00 96.56 74 LEU A N 1
ATOM 583 C CA . LEU A 1 74 ? -1.484 5.232 3.209 1.00 96.56 74 LEU A CA 1
ATOM 584 C C . LEU A 1 74 ? -0.877 6.625 3.020 1.00 96.56 74 LEU A C 1
ATOM 586 O O . LEU A 1 74 ? 0.295 6.828 3.332 1.00 96.56 74 LEU A O 1
ATOM 590 N N . HIS A 1 75 ? -1.685 7.584 2.564 1.00 94.94 75 HIS A N 1
ATOM 591 C CA . HIS A 1 75 ? -1.279 8.976 2.420 1.00 94.94 75 HIS A CA 1
ATOM 592 C C . HIS A 1 75 ? -0.920 9.605 3.772 1.00 94.94 75 HIS A C 1
ATOM 594 O O . HIS A 1 75 ? 0.176 10.134 3.918 1.00 94.94 75 HIS A O 1
ATOM 600 N N . GLN A 1 76 ? -1.780 9.523 4.791 1.00 95.75 76 GLN A N 1
ATOM 601 C CA . GLN A 1 76 ? -1.526 10.149 6.096 1.00 95.75 76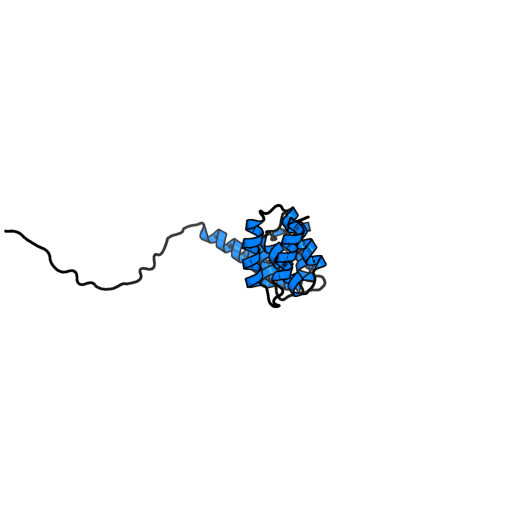 GLN A CA 1
ATOM 602 C C . GLN A 1 76 ? -0.303 9.542 6.797 1.00 95.75 76 GLN A C 1
ATOM 604 O O . GLN A 1 76 ? 0.435 10.243 7.488 1.00 95.75 76 GLN A O 1
ATOM 609 N N . ASN A 1 77 ? -0.058 8.246 6.601 1.00 95.88 77 ASN A N 1
ATOM 610 C CA . ASN A 1 77 ? 1.012 7.521 7.276 1.00 95.88 77 ASN A CA 1
ATOM 611 C C . ASN A 1 77 ? 2.252 7.314 6.400 1.00 95.88 77 ASN A C 1
ATOM 613 O O . ASN A 1 77 ? 3.101 6.512 6.775 1.00 95.88 77 ASN A O 1
ATOM 617 N N . HIS A 1 78 ? 2.409 8.037 5.286 1.00 92.44 78 HIS A N 1
ATOM 618 C CA . HIS A 1 78 ? 3.502 7.837 4.321 1.00 92.44 78 HIS A CA 1
ATOM 619 C C . HIS A 1 78 ? 4.918 7.933 4.922 1.00 92.44 78 HIS A C 1
ATOM 621 O O . HIS A 1 78 ? 5.862 7.377 4.371 1.00 92.44 78 HIS A O 1
ATOM 627 N N . SER A 1 79 ? 5.071 8.620 6.059 1.00 91.00 79 SER A N 1
ATOM 628 C CA . SER A 1 79 ? 6.334 8.728 6.808 1.00 91.00 79 SER A CA 1
ATOM 629 C C . SER A 1 79 ? 6.578 7.574 7.803 1.00 91.00 79 SER A C 1
ATOM 631 O O . SER A 1 79 ? 7.570 7.591 8.529 1.00 91.00 79 SER A O 1
ATOM 633 N N . SER A 1 80 ? 5.670 6.598 7.889 1.00 92.06 80 SER A N 1
ATOM 634 C CA . SER A 1 80 ? 5.781 5.420 8.764 1.00 92.06 80 SER A CA 1
ATOM 635 C C . SER A 1 80 ? 6.553 4.278 8.094 1.00 92.06 80 SER A C 1
ATOM 637 O O . SER A 1 80 ? 6.912 4.362 6.924 1.00 92.06 80 SER A O 1
ATOM 639 N N . ASP A 1 81 ? 6.780 3.177 8.822 1.00 94.44 81 ASP A N 1
ATOM 640 C CA . ASP A 1 81 ? 7.393 1.964 8.263 1.00 94.44 81 ASP A CA 1
ATOM 641 C C . ASP A 1 81 ? 6.581 1.436 7.056 1.00 94.44 81 ASP A C 1
ATOM 643 O O . ASP A 1 81 ? 5.446 0.970 7.232 1.00 94.44 81 ASP A O 1
ATOM 647 N N . PRO A 1 82 ? 7.143 1.448 5.832 1.00 94.44 82 PRO A N 1
ATOM 648 C CA . PRO A 1 82 ? 6.422 1.017 4.639 1.00 94.44 82 PRO A CA 1
ATOM 649 C C . PRO A 1 82 ? 6.125 -0.483 4.639 1.00 94.44 82 PRO A C 1
ATOM 651 O O . PRO A 1 82 ? 5.171 -0.916 3.992 1.00 94.44 82 PRO A O 1
ATOM 654 N N . THR A 1 83 ? 6.880 -1.295 5.387 1.00 95.75 83 THR A N 1
ATOM 655 C CA . THR A 1 83 ? 6.570 -2.723 5.546 1.00 95.75 83 THR A CA 1
ATOM 656 C C . THR A 1 83 ? 5.295 -2.906 6.361 1.00 95.75 83 THR A C 1
ATOM 658 O O . THR A 1 83 ? 4.471 -3.764 6.034 1.00 95.75 83 THR A O 1
ATOM 661 N N . ARG A 1 84 ? 5.084 -2.064 7.379 1.00 96.62 84 ARG A N 1
ATOM 662 C CA . ARG A 1 84 ? 3.838 -2.044 8.149 1.00 96.62 84 ARG A CA 1
ATOM 663 C C . ARG A 1 84 ? 2.657 -1.586 7.297 1.00 96.62 84 ARG A C 1
ATOM 665 O O . ARG A 1 84 ? 1.612 -2.230 7.341 1.00 96.62 84 ARG A O 1
ATOM 672 N N . LEU A 1 85 ? 2.831 -0.547 6.478 1.00 97.25 85 LEU A N 1
ATOM 673 C CA . LEU A 1 85 ? 1.793 -0.087 5.543 1.00 97.25 85 LEU A CA 1
ATOM 674 C C . LEU A 1 85 ? 1.441 -1.146 4.493 1.00 97.25 85 LEU A C 1
ATOM 676 O O . LEU A 1 85 ? 0.267 -1.343 4.185 1.00 97.25 85 LEU A O 1
ATOM 680 N N . LEU A 1 86 ? 2.434 -1.880 3.986 1.00 97.38 86 LEU A N 1
ATOM 681 C CA . LEU A 1 86 ? 2.195 -3.026 3.112 1.00 97.38 86 LEU A CA 1
ATOM 682 C C . LEU A 1 86 ? 1.414 -4.136 3.833 1.00 97.38 86 LEU A C 1
ATOM 684 O O . LEU A 1 86 ? 0.538 -4.756 3.234 1.00 97.38 86 LEU A O 1
ATOM 688 N N . GLY A 1 87 ? 1.718 -4.384 5.111 1.00 96.38 87 GLY A N 1
ATOM 689 C CA . GLY A 1 87 ? 0.967 -5.312 5.957 1.00 96.38 87 GLY A CA 1
ATOM 690 C C . GLY A 1 87 ? -0.502 -4.910 6.083 1.00 96.38 87 GLY A C 1
ATOM 691 O O . GLY A 1 87 ? -1.378 -5.731 5.821 1.00 96.38 87 GLY A O 1
ATOM 692 N N . PHE A 1 88 ? -0.762 -3.638 6.394 1.00 96.38 88 PHE A N 1
ATOM 693 C CA . PHE A 1 88 ? -2.110 -3.066 6.434 1.00 96.38 88 PHE A CA 1
ATOM 694 C C . PHE A 1 88 ? -2.844 -3.231 5.106 1.00 96.38 88 PHE A C 1
ATOM 696 O O . PHE A 1 88 ? -3.961 -3.734 5.087 1.00 96.38 88 PHE A O 1
ATOM 703 N N . PHE A 1 89 ? -2.202 -2.878 3.994 1.00 95.50 89 PHE A N 1
ATOM 704 C CA . PHE A 1 89 ? -2.784 -3.025 2.665 1.00 95.50 89 PHE A CA 1
ATOM 705 C C . PHE A 1 89 ? -3.101 -4.486 2.335 1.00 95.50 89 PHE A C 1
ATOM 707 O O . PHE A 1 89 ? -4.166 -4.802 1.829 1.00 95.50 89 PHE A O 1
ATOM 714 N N . ASN A 1 90 ? -2.220 -5.433 2.641 1.00 94.50 90 ASN A N 1
ATOM 715 C CA . ASN A 1 90 ? -2.537 -6.839 2.386 1.00 94.50 90 ASN A CA 1
ATOM 716 C C . ASN A 1 90 ? -3.688 -7.342 3.270 1.00 94.50 90 ASN A C 1
ATOM 718 O O . ASN A 1 90 ? -4.540 -8.087 2.791 1.00 94.50 90 ASN A O 1
ATOM 722 N N . TRP A 1 91 ? -3.732 -6.908 4.530 1.00 94.50 91 TRP A N 1
ATOM 723 C CA . TRP A 1 91 ? -4.824 -7.230 5.444 1.00 94.50 91 TRP A CA 1
ATOM 724 C C . TRP A 1 91 ? -6.152 -6.618 4.981 1.00 94.50 91 TRP A C 1
ATOM 726 O O . TRP A 1 91 ? -7.159 -7.315 4.935 1.00 94.50 91 TRP A O 1
ATOM 736 N N . SER A 1 92 ? -6.181 -5.356 4.547 1.00 92.75 92 SER A N 1
ATOM 737 C CA . SER A 1 92 ? -7.422 -4.725 4.083 1.00 92.75 92 SER A CA 1
ATOM 738 C C . SER A 1 92 ? -7.983 -5.416 2.837 1.00 92.75 92 SER A C 1
ATOM 740 O O . SER A 1 92 ? -9.198 -5.556 2.705 1.00 92.75 92 SER A O 1
ATOM 742 N N . TYR A 1 93 ? -7.104 -5.927 1.967 1.00 88.88 93 TYR A N 1
ATOM 743 C CA . TYR A 1 93 ? -7.503 -6.725 0.809 1.00 88.88 93 TYR A CA 1
ATOM 744 C C . TYR A 1 93 ? -8.213 -8.023 1.223 1.00 88.88 93 TYR A C 1
ATOM 746 O O . TYR A 1 93 ? -9.240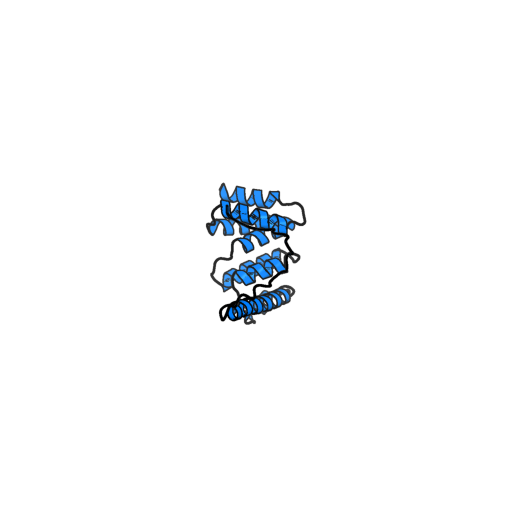 -8.370 0.638 1.00 88.88 93 TYR A O 1
ATOM 754 N N . SER A 1 94 ? -7.712 -8.723 2.252 1.00 88.12 94 SER A N 1
ATOM 755 C CA . SER A 1 94 ? -8.346 -9.956 2.737 1.00 88.12 94 SER A CA 1
ATOM 756 C C . SER A 1 94 ? -9.697 -9.714 3.410 1.00 88.12 94 SER A C 1
ATOM 758 O O . SER A 1 94 ? -10.518 -10.623 3.426 1.00 88.12 94 SER A O 1
ATOM 760 N N . GLN A 1 95 ? -9.933 -8.514 3.953 1.00 85.88 95 GLN A N 1
ATOM 761 C CA . GLN A 1 95 ? -11.219 -8.158 4.563 1.00 85.88 95 GLN A CA 1
ATOM 762 C C . GLN A 1 95 ? -12.264 -7.748 3.523 1.00 85.88 95 GLN A C 1
ATOM 764 O O . GLN A 1 95 ? -13.414 -8.170 3.600 1.00 85.88 95 GLN A O 1
ATOM 769 N N . LEU A 1 96 ? -11.879 -6.911 2.556 1.00 77.81 96 LEU A N 1
ATOM 770 C CA . LEU A 1 96 ? -12.838 -6.329 1.619 1.00 77.81 96 LEU A CA 1
ATOM 771 C C . LEU A 1 96 ? -13.205 -7.266 0.471 1.00 77.81 96 LEU A C 1
ATOM 773 O O . LEU A 1 96 ? -14.289 -7.131 -0.087 1.00 77.81 96 LEU A O 1
ATOM 777 N N . GLY A 1 97 ? -12.295 -8.149 0.045 1.00 70.44 97 GLY A N 1
ATOM 778 C CA . GLY A 1 97 ? -12.468 -8.908 -1.200 1.00 70.44 97 GLY A CA 1
ATOM 779 C C . GLY A 1 97 ? -12.612 -8.020 -2.450 1.00 70.44 97 GLY A C 1
ATOM 780 O O . GLY A 1 97 ? -12.961 -8.510 -3.522 1.00 70.44 97 GLY A O 1
ATOM 781 N N . ILE A 1 98 ? -12.357 -6.712 -2.323 1.00 66.56 98 ILE A N 1
ATOM 782 C CA . ILE A 1 98 ? -12.494 -5.698 -3.371 1.00 66.56 98 ILE A CA 1
ATOM 783 C C . ILE A 1 98 ? -11.101 -5.257 -3.823 1.00 66.56 98 ILE A C 1
ATOM 785 O O . ILE A 1 98 ? -10.148 -5.200 -3.045 1.00 66.56 98 ILE A O 1
ATOM 789 N N . ARG A 1 99 ? -10.994 -4.905 -5.108 1.00 75.00 99 ARG A N 1
ATOM 790 C CA . ARG A 1 99 ? -9.778 -4.331 -5.689 1.00 75.00 99 ARG A CA 1
ATOM 791 C C . ARG A 1 99 ? -9.483 -2.961 -5.083 1.00 75.00 99 ARG A C 1
ATOM 793 O O . ARG A 1 99 ? -10.318 -2.061 -5.119 1.00 75.00 99 ARG A O 1
ATOM 800 N N . HIS A 1 100 ? -8.270 -2.792 -4.571 1.00 81.31 100 HIS A N 1
ATOM 801 C CA . HIS A 1 100 ? -7.777 -1.481 -4.166 1.00 81.31 100 HIS A CA 1
ATOM 802 C C . HIS A 1 100 ? -7.606 -0.557 -5.369 1.00 81.31 100 HIS A C 1
ATOM 804 O O . HIS A 1 100 ? -7.433 -1.008 -6.503 1.00 81.31 100 HIS A O 1
ATOM 810 N N . ASN A 1 101 ? -7.644 0.748 -5.111 1.00 88.19 101 ASN A N 1
ATOM 811 C CA . ASN A 1 101 ? -7.455 1.735 -6.160 1.00 88.19 101 ASN A CA 1
ATOM 812 C C . ASN A 1 101 ? -5.990 1.797 -6.627 1.00 88.19 101 ASN A C 1
ATOM 814 O O . ASN A 1 101 ? -5.056 1.455 -5.897 1.00 88.19 101 ASN A O 1
ATOM 818 N N . LEU A 1 102 ? -5.804 2.261 -7.866 1.00 93.56 102 LEU A N 1
ATOM 819 C CA . LEU A 1 102 ? -4.493 2.429 -8.494 1.00 93.56 102 LEU A CA 1
ATOM 820 C C . LEU A 1 102 ? -3.554 3.296 -7.639 1.00 93.56 102 LEU A C 1
ATOM 822 O O . LEU A 1 102 ? -2.383 2.963 -7.467 1.00 93.56 102 LEU A 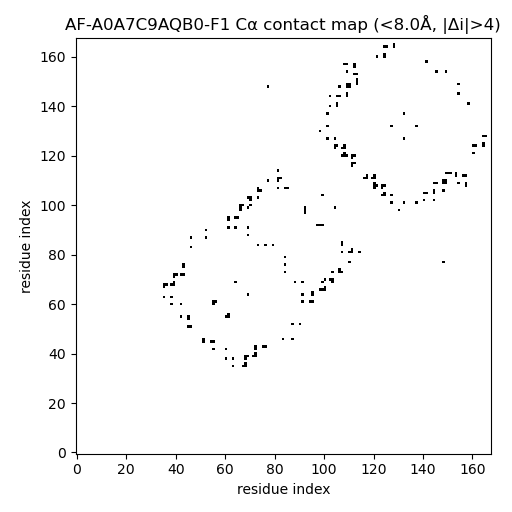O 1
ATOM 826 N N . SER A 1 103 ? -4.082 4.375 -7.058 1.00 93.88 103 SER A N 1
ATOM 827 C CA . SER A 1 103 ? -3.327 5.298 -6.208 1.00 93.88 103 SER A CA 1
ATOM 828 C C . SER A 1 103 ? -2.684 4.596 -5.014 1.00 93.88 103 SER A C 1
ATOM 830 O O . SER A 1 103 ? -1.513 4.822 -4.735 1.00 93.88 103 SER A O 1
ATOM 832 N N . SER A 1 104 ? -3.400 3.694 -4.342 1.00 95.50 104 SER A N 1
ATOM 833 C CA . SER A 1 104 ? -2.882 2.963 -3.181 1.00 95.50 104 SER A CA 1
ATOM 834 C C . SER A 1 104 ? -1.710 2.052 -3.549 1.00 95.50 104 SER A C 1
ATOM 836 O O . SER A 1 104 ? -0.728 1.988 -2.808 1.00 95.50 104 SER A O 1
ATOM 838 N N . PHE A 1 105 ? -1.774 1.387 -4.710 1.00 96.25 105 PHE A N 1
ATOM 839 C CA . PHE A 1 105 ? -0.647 0.604 -5.227 1.00 96.25 105 PHE A CA 1
ATOM 840 C C . PHE A 1 105 ? 0.572 1.489 -5.498 1.00 96.25 105 PHE A C 1
ATOM 842 O O . PHE A 1 105 ? 1.678 1.155 -5.075 1.00 96.25 105 PHE A O 1
ATOM 849 N N . LEU A 1 106 ? 0.372 2.626 -6.168 1.00 95.56 106 LEU A N 1
ATOM 850 C CA . LEU A 1 106 ? 1.457 3.540 -6.523 1.00 95.56 106 LEU A C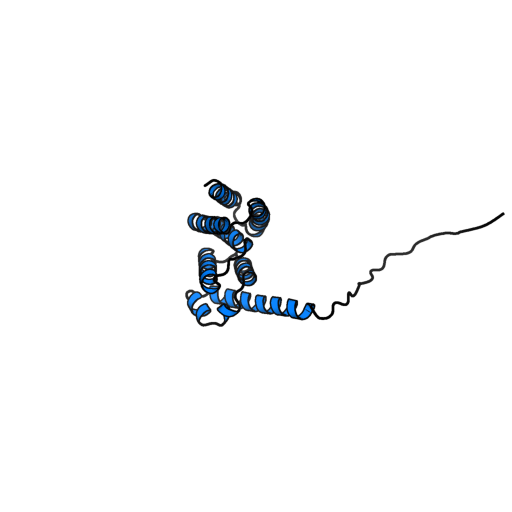A 1
ATOM 851 C C . LEU A 1 106 ? 2.103 4.181 -5.291 1.00 95.56 106 LEU A C 1
ATOM 853 O O . LEU A 1 106 ? 3.330 4.207 -5.213 1.00 95.56 106 LEU A O 1
ATOM 857 N N . ILE A 1 107 ? 1.307 4.624 -4.311 1.00 95.81 107 ILE A N 1
ATOM 858 C CA . ILE A 1 107 ? 1.815 5.165 -3.042 1.00 95.81 107 ILE A CA 1
ATOM 859 C C . ILE A 1 107 ? 2.723 4.125 -2.386 1.00 95.81 107 ILE A C 1
ATOM 861 O O . ILE A 1 107 ? 3.889 4.405 -2.118 1.00 95.81 107 ILE A O 1
ATOM 865 N N . LEU A 1 108 ? 2.241 2.893 -2.201 1.00 96.44 108 LEU A N 1
ATOM 866 C CA . LEU A 1 108 ? 3.040 1.832 -1.586 1.00 96.44 108 LEU A CA 1
ATOM 867 C C . LEU A 1 108 ? 4.297 1.485 -2.378 1.00 96.44 108 LEU A C 1
ATOM 869 O O . LEU A 1 108 ? 5.348 1.294 -1.771 1.00 96.44 108 LEU A O 1
ATOM 873 N N . ALA A 1 109 ? 4.213 1.409 -3.707 1.00 95.81 109 ALA A N 1
ATOM 874 C CA . ALA A 1 109 ? 5.372 1.132 -4.547 1.00 95.81 109 ALA A CA 1
ATOM 875 C C . ALA A 1 109 ? 6.459 2.203 -4.360 1.00 95.81 109 ALA A C 1
ATOM 877 O O . ALA A 1 109 ? 7.621 1.860 -4.141 1.00 95.81 109 ALA A O 1
ATOM 878 N N . VAL A 1 110 ? 6.083 3.489 -4.359 1.00 95.06 110 VAL A N 1
ATOM 879 C CA . VAL A 1 110 ? 7.016 4.604 -4.129 1.00 95.06 110 VAL A CA 1
ATOM 880 C C . VAL A 1 110 ? 7.616 4.544 -2.723 1.00 95.06 110 VAL A C 1
ATOM 882 O O . VAL A 1 110 ? 8.835 4.630 -2.585 1.00 95.06 110 VAL A O 1
ATOM 885 N N . LEU A 1 111 ? 6.802 4.336 -1.683 1.00 94.94 111 LEU A N 1
ATOM 886 C CA . LEU A 1 111 ? 7.291 4.262 -0.300 1.00 94.94 111 LEU A CA 1
ATOM 887 C C . LEU A 1 111 ? 8.247 3.081 -0.080 1.00 94.94 111 LEU A C 1
ATOM 889 O O . LEU A 1 111 ? 9.292 3.236 0.551 1.00 94.94 111 LEU A O 1
ATOM 893 N N . LEU A 1 112 ? 7.940 1.913 -0.647 1.00 95.38 112 LEU A N 1
ATOM 894 C CA . LEU A 1 112 ? 8.816 0.742 -0.579 1.00 95.38 112 LEU A CA 1
ATOM 895 C C . LEU A 1 112 ? 10.131 0.977 -1.335 1.00 95.38 112 LEU A C 1
ATOM 897 O O . LEU A 1 112 ? 11.187 0.608 -0.821 1.00 95.38 112 LEU A O 1
ATOM 901 N N . CYS A 1 113 ? 10.096 1.616 -2.508 1.00 94.06 113 CYS A N 1
ATOM 902 C CA . CYS A 1 113 ? 11.304 2.004 -3.241 1.00 94.06 113 CYS A CA 1
ATOM 903 C C . CYS A 1 113 ? 12.161 3.001 -2.448 1.00 94.06 113 CYS A C 1
ATOM 905 O O . CYS A 1 113 ? 13.371 2.806 -2.348 1.00 94.06 113 CYS A O 1
ATOM 907 N N . ASN A 1 114 ? 11.549 4.010 -1.821 1.00 92.00 114 ASN A N 1
ATOM 908 C CA . ASN A 1 114 ? 12.257 4.981 -0.979 1.00 92.00 114 ASN A CA 1
ATOM 909 C C . ASN A 1 114 ? 12.970 4.322 0.211 1.00 92.00 114 ASN A C 1
ATOM 911 O O . ASN A 1 114 ? 14.016 4.795 0.643 1.00 92.00 114 ASN A O 1
ATOM 915 N N . SER A 1 115 ? 12.438 3.212 0.726 1.00 92.19 115 SER A N 1
ATOM 916 C CA . SER A 1 115 ? 13.077 2.407 1.776 1.00 92.19 115 SER A CA 1
ATOM 917 C C . SER A 1 115 ? 13.878 1.217 1.239 1.00 92.19 115 SER A C 1
ATOM 919 O O . SER A 1 115 ? 14.154 0.276 1.982 1.00 92.19 115 SER A O 1
ATOM 921 N N . SER A 1 116 ? 14.250 1.231 -0.046 1.00 92.94 116 SER A N 1
ATOM 922 C CA . SER A 1 116 ? 15.047 0.186 -0.711 1.00 92.94 116 SER A CA 1
ATOM 923 C C . SER A 1 116 ? 14.462 -1.237 -0.620 1.00 92.94 116 SER A C 1
ATOM 925 O O . SER A 1 116 ? 15.161 -2.233 -0.804 1.00 92.94 116 SER A O 1
ATOM 927 N N . CYS A 1 117 ? 13.157 -1.365 -0.374 1.00 94.31 117 CYS A N 1
ATOM 928 C CA . CYS A 1 117 ? 12.429 -2.632 -0.280 1.00 94.31 117 CYS A CA 1
ATOM 929 C C . CYS A 1 117 ? 11.969 -3.128 -1.664 1.00 94.31 117 CYS A C 1
ATOM 931 O O . CYS A 1 117 ? 10.796 -3.460 -1.864 1.00 94.31 117 CYS A O 1
ATOM 933 N N . PHE A 1 118 ? 12.889 -3.191 -2.629 1.00 94.38 118 PHE A N 1
ATOM 934 C CA . PHE A 1 118 ? 12.571 -3.430 -4.044 1.00 94.38 118 PHE A CA 1
ATOM 935 C C . PHE A 1 118 ? 11.807 -4.730 -4.336 1.00 94.38 118 PHE A C 1
ATOM 937 O O . PHE A 1 118 ? 10.867 -4.672 -5.127 1.00 94.38 118 PHE A O 1
ATOM 944 N N . PRO A 1 119 ? 12.102 -5.885 -3.701 1.00 95.62 119 PRO A N 1
ATOM 945 C CA . PRO A 1 119 ? 11.336 -7.105 -3.965 1.00 95.62 119 PRO A CA 1
ATOM 946 C C . PRO A 1 119 ? 9.854 -6.960 -3.603 1.00 95.62 119 PRO A C 1
ATOM 948 O O . PRO A 1 119 ? 8.975 -7.425 -4.325 1.00 95.62 119 PRO A O 1
ATOM 951 N N . ARG A 1 120 ? 9.565 -6.261 -2.497 1.00 96.56 120 ARG A N 1
ATOM 952 C CA . ARG A 1 120 ? 8.190 -5.983 -2.065 1.00 96.56 120 ARG A CA 1
ATOM 953 C C . ARG A 1 120 ? 7.524 -4.978 -2.997 1.00 96.56 120 ARG A C 1
ATOM 955 O O . ARG A 1 120 ? 6.381 -5.201 -3.377 1.00 96.56 120 ARG A O 1
ATOM 962 N N . ALA A 1 121 ? 8.237 -3.919 -3.388 1.00 96.25 121 ALA A N 1
ATOM 963 C CA . ALA A 1 121 ? 7.739 -2.946 -4.356 1.00 96.25 121 ALA A CA 1
ATOM 964 C C . ALA A 1 121 ? 7.359 -3.625 -5.683 1.00 96.25 121 ALA A C 1
ATOM 966 O O . ALA A 1 121 ? 6.263 -3.399 -6.189 1.00 96.25 121 ALA A O 1
ATOM 967 N N . ASN A 1 122 ? 8.200 -4.538 -6.182 1.00 96.31 122 ASN A N 1
ATOM 968 C CA . ASN A 1 122 ? 7.934 -5.272 -7.418 1.00 96.31 122 ASN A CA 1
ATOM 969 C C . ASN A 1 122 ? 6.660 -6.112 -7.316 1.00 96.31 122 ASN A C 1
ATOM 971 O O . ASN A 1 122 ? 5.820 -6.040 -8.203 1.00 96.31 122 ASN A O 1
ATOM 975 N N . GLY A 1 123 ? 6.455 -6.821 -6.202 1.00 96.31 123 GLY A N 1
ATOM 976 C CA . GLY A 1 123 ? 5.212 -7.568 -5.977 1.00 96.31 123 GLY A CA 1
ATOM 977 C C . GLY A 1 123 ? 3.962 -6.682 -5.852 1.00 96.31 123 GLY A C 1
ATOM 978 O O . GLY A 1 123 ? 2.855 -7.114 -6.174 1.00 96.31 123 GLY A O 1
ATOM 979 N N . VAL A 1 124 ? 4.097 -5.428 -5.400 1.00 96.44 124 VAL A N 1
ATOM 980 C CA . VAL A 1 124 ? 2.994 -4.449 -5.442 1.00 96.44 124 VAL A CA 1
ATOM 981 C C . VAL A 1 124 ? 2.704 -4.033 -6.888 1.00 96.44 124 VAL A C 1
ATOM 983 O O . VAL A 1 124 ? 1.539 -4.016 -7.282 1.00 96.44 124 VAL A O 1
ATOM 986 N N . VAL A 1 125 ? 3.740 -3.749 -7.682 1.00 96.25 125 VAL A N 1
ATOM 987 C CA . VAL A 1 125 ? 3.614 -3.357 -9.097 1.00 96.25 125 VAL A CA 1
ATOM 988 C C . VAL A 1 125 ? 3.043 -4.486 -9.961 1.00 96.25 125 VAL A C 1
ATOM 990 O O . VAL A 1 125 ? 2.179 -4.227 -10.793 1.00 96.25 125 VAL A O 1
ATOM 993 N N . GLU A 1 126 ? 3.462 -5.732 -9.741 1.00 95.94 126 GLU A N 1
ATOM 994 C CA . GLU A 1 126 ? 2.918 -6.907 -10.436 1.00 95.94 126 GLU A CA 1
ATOM 995 C C . GLU A 1 126 ? 1.413 -7.036 -10.195 1.00 95.94 126 GLU A C 1
ATOM 997 O O . GLU A 1 126 ? 0.640 -7.014 -11.150 1.00 95.94 126 GLU A O 1
ATOM 1002 N N . ARG A 1 127 ? 0.974 -7.008 -8.929 1.00 94.25 127 ARG A N 1
ATOM 1003 C CA . ARG A 1 127 ? -0.460 -7.045 -8.591 1.00 94.25 127 ARG A CA 1
ATOM 1004 C C . ARG A 1 127 ? -1.249 -5.863 -9.155 1.00 94.25 127 ARG A C 1
ATOM 1006 O O . ARG A 1 127 ? -2.411 -6.016 -9.524 1.00 94.25 127 ARG A O 1
ATOM 1013 N N . MET A 1 128 ? -0.639 -4.679 -9.211 1.00 94.69 128 MET A N 1
ATOM 1014 C CA . MET A 1 128 ? -1.258 -3.496 -9.812 1.00 94.69 128 MET A CA 1
ATOM 1015 C C . MET A 1 128 ? -1.516 -3.705 -11.308 1.00 94.69 128 MET A C 1
ATOM 1017 O O . MET A 1 128 ? -2.592 -3.363 -11.789 1.00 94.69 128 MET A O 1
ATOM 1021 N N . ILE A 1 129 ? -0.551 -4.264 -12.039 1.00 93.69 129 ILE A N 1
ATOM 1022 C CA . ILE A 1 129 ? -0.660 -4.503 -13.485 1.00 93.69 129 ILE A CA 1
ATOM 1023 C C . ILE A 1 129 ? -1.604 -5.674 -13.779 1.00 93.69 129 ILE A C 1
ATOM 1025 O O . ILE A 1 129 ? -2.413 -5.582 -14.699 1.00 93.69 129 ILE A O 1
ATOM 1029 N N . GLU A 1 130 ? -1.597 -6.722 -12.952 1.00 92.31 130 GLU A N 1
ATOM 1030 C CA . GLU A 1 130 ? -2.566 -7.828 -13.013 1.00 92.31 130 GLU A CA 1
ATOM 1031 C C . GLU A 1 130 ? -4.020 -7.360 -12.834 1.00 92.31 130 GLU A C 1
ATOM 1033 O O . GLU A 1 130 ? -4.945 -7.974 -13.370 1.00 92.31 130 GLU A O 1
ATOM 1038 N N . ALA A 1 131 ? -4.250 -6.249 -12.124 1.00 89.56 131 ALA A N 1
ATOM 1039 C CA . ALA A 1 131 ? -5.577 -5.641 -12.020 1.00 89.56 131 ALA A CA 1
ATOM 1040 C C . ALA A 1 131 ? -6.072 -5.022 -13.346 1.00 89.56 131 ALA A C 1
ATOM 1042 O O . ALA A 1 131 ? -7.241 -4.643 -13.437 1.00 89.56 131 ALA A O 1
ATOM 1043 N N . GLY A 1 132 ? -5.214 -4.947 -14.367 1.00 90.06 132 GLY A N 1
ATOM 1044 C CA . GLY A 1 132 ? -5.532 -4.526 -15.729 1.00 90.06 132 GLY A CA 1
ATOM 1045 C C . GLY A 1 132 ? -5.731 -3.022 -15.975 1.00 90.06 132 GLY A C 1
ATOM 1046 O O . GLY A 1 132 ? -6.525 -2.693 -16.861 1.00 90.06 132 GLY A O 1
ATOM 1047 N N . PRO A 1 133 ? -5.089 -2.078 -15.252 1.00 91.44 133 PRO A N 1
ATOM 1048 C CA . PRO A 1 133 ? -5.184 -0.668 -15.612 1.00 91.44 133 PRO A CA 1
ATOM 1049 C C . PRO A 1 133 ? -4.488 -0.401 -16.963 1.00 91.44 133 PRO A C 1
ATOM 1051 O O . PRO A 1 133 ? -3.458 -1.010 -17.259 1.00 91.44 133 PRO A O 1
ATOM 1054 N N . PRO A 1 134 ? -4.983 0.543 -17.784 1.00 92.06 134 PRO A N 1
ATOM 1055 C CA . PRO A 1 134 ? -4.280 0.959 -18.994 1.00 92.06 134 PRO A CA 1
ATOM 1056 C C . PRO A 1 134 ? -2.885 1.520 -18.663 1.00 92.06 134 PRO A C 1
ATOM 1058 O O . PRO A 1 134 ? -2.778 2.340 -17.744 1.00 92.06 134 PRO A O 1
ATOM 1061 N N . PRO A 1 135 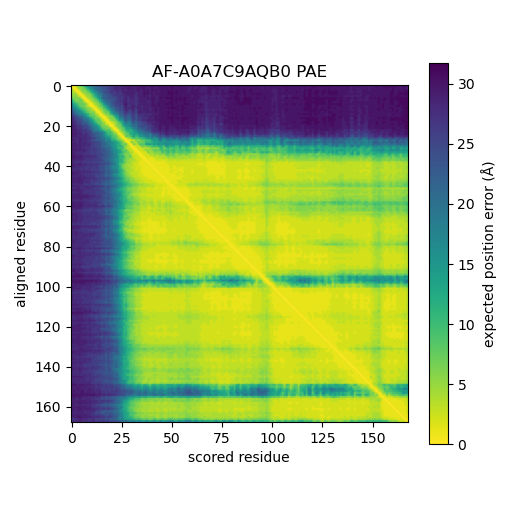? -1.827 1.186 -19.432 1.00 93.38 135 PRO A N 1
ATOM 1062 C CA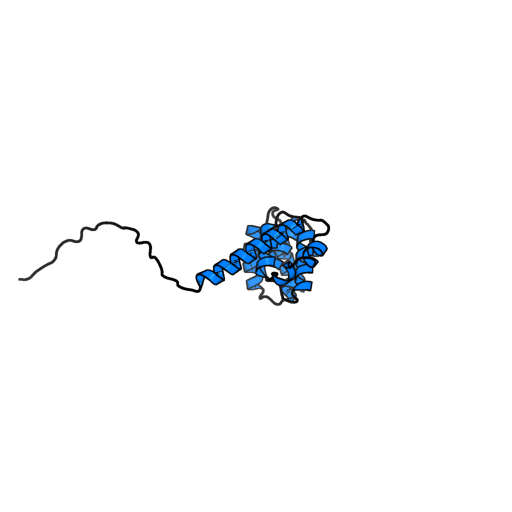 . PRO A 1 135 ? -0.481 1.700 -19.174 1.00 93.38 135 PRO A CA 1
ATOM 1063 C C . PRO A 1 135 ? -0.417 3.229 -19.093 1.00 93.38 135 PRO A C 1
ATOM 1065 O O . PRO A 1 135 ? 0.228 3.769 -18.198 1.00 93.38 135 PRO A O 1
ATOM 1068 N N . SER A 1 136 ? -1.137 3.937 -19.971 1.00 94.00 136 SER A N 1
ATOM 1069 C CA . SER A 1 136 ? -1.201 5.405 -19.975 1.00 94.00 136 SER A CA 1
ATOM 1070 C C . SER A 1 136 ? -1.671 5.978 -18.636 1.00 94.00 136 SER A C 1
ATOM 1072 O O . SER A 1 136 ? -1.025 6.875 -18.097 1.00 94.00 136 SER A O 1
ATOM 1074 N N . LEU A 1 137 ? -2.736 5.408 -18.064 1.00 94.00 137 LEU A N 1
ATOM 1075 C CA . LEU A 1 137 ? -3.282 5.817 -16.770 1.00 94.00 137 LEU A CA 1
ATOM 1076 C C . LEU A 1 137 ? -2.288 5.559 -15.628 1.00 94.00 137 LEU A C 1
ATOM 1078 O O . LEU A 1 137 ? -2.169 6.377 -14.713 1.00 94.00 137 LEU A O 1
ATOM 1082 N N . VAL A 1 138 ? -1.554 4.441 -15.690 1.00 95.06 138 VAL A N 1
ATOM 1083 C CA . VAL A 1 138 ? -0.508 4.120 -14.707 1.00 95.06 138 VAL A CA 1
ATOM 1084 C C . VAL A 1 138 ? 0.610 5.156 -14.744 1.00 95.06 138 VAL A C 1
ATOM 1086 O O . VAL A 1 138 ? 0.952 5.697 -13.697 1.00 95.06 138 VAL A O 1
ATOM 1089 N N . PHE A 1 139 ? 1.161 5.475 -15.918 1.00 92.81 139 PHE A N 1
ATOM 1090 C CA . PHE A 1 139 ? 2.266 6.438 -16.030 1.00 92.81 139 PHE A CA 1
ATOM 1091 C C . PHE A 1 139 ? 1.854 7.874 -15.667 1.00 92.81 139 PHE A C 1
ATOM 1093 O O . PHE A 1 139 ? 2.631 8.587 -15.021 1.00 92.81 139 PHE A O 1
ATOM 1100 N N . GLU A 1 140 ? 0.634 8.292 -16.014 1.00 92.12 140 GLU A N 1
ATOM 1101 C CA . GLU A 1 140 ? 0.081 9.592 -15.612 1.00 92.12 140 GLU A CA 1
ATOM 1102 C C . GLU A 1 140 ? -0.046 9.696 -14.083 1.00 92.12 140 GLU A C 1
ATOM 1104 O O . GLU A 1 140 ? 0.477 10.628 -13.461 1.00 92.12 140 GLU A O 1
ATOM 1109 N N . SER A 1 141 ? -0.668 8.691 -13.462 1.00 93.12 141 SER A N 1
ATOM 1110 C CA . SER A 1 141 ? -0.872 8.642 -12.0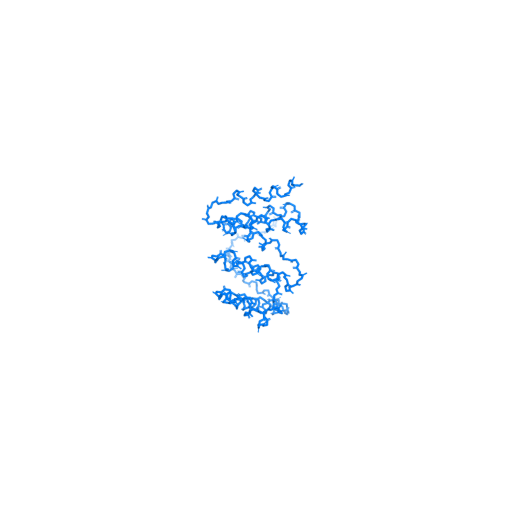09 1.00 93.12 141 SER A CA 1
ATOM 1111 C C . SER A 1 141 ? 0.455 8.521 -11.255 1.00 93.12 141 SER A C 1
ATOM 1113 O O . SER A 1 141 ? 0.671 9.196 -10.246 1.00 93.12 141 SER A O 1
ATOM 1115 N N . MET A 1 142 ? 1.381 7.708 -11.770 1.00 92.56 142 MET A N 1
ATOM 1116 C CA . MET A 1 142 ? 2.703 7.500 -11.183 1.00 92.56 142 MET A CA 1
ATOM 1117 C C . MET A 1 142 ? 3.517 8.791 -11.166 1.00 92.56 142 MET A C 1
ATOM 1119 O O . MET A 1 142 ? 4.145 9.090 -10.155 1.00 92.56 142 MET A O 1
ATOM 1123 N N . SER A 1 143 ? 3.462 9.597 -12.229 1.00 89.56 143 SER A N 1
ATOM 1124 C CA . SER A 1 143 ? 4.168 10.885 -12.282 1.00 89.56 143 SER A CA 1
ATOM 1125 C C . SER A 1 143 ? 3.712 11.842 -11.176 1.00 89.56 143 SER A C 1
ATOM 1127 O O . SER A 1 143 ? 4.527 12.556 -10.587 1.00 89.56 143 SER A O 1
ATOM 1129 N N . SER A 1 144 ? 2.413 11.846 -10.861 1.00 89.25 144 SER A N 1
ATOM 1130 C CA . SER A 1 144 ? 1.873 12.633 -9.749 1.00 89.25 144 SER A CA 1
ATOM 1131 C C . SER A 1 144 ? 2.246 12.054 -8.388 1.00 89.25 144 SER A C 1
ATOM 1133 O O . SER A 1 144 ? 2.714 12.798 -7.531 1.00 89.25 144 SER A O 1
ATOM 1135 N N . CYS A 1 145 ? 2.134 10.737 -8.224 1.00 91.50 145 CYS A N 1
ATOM 1136 C CA . CYS A 1 145 ? 2.490 10.043 -6.988 1.00 91.50 145 CYS A CA 1
ATOM 1137 C C . CYS A 1 145 ? 3.976 10.228 -6.638 1.00 91.50 145 CYS A C 1
ATOM 1139 O O . CYS A 1 145 ? 4.332 10.589 -5.522 1.00 91.50 145 CYS A O 1
ATOM 1141 N N . VAL A 1 146 ? 4.870 10.048 -7.606 1.00 91.06 146 VAL A N 1
ATOM 1142 C CA . VAL A 1 146 ? 6.313 10.198 -7.399 1.00 91.06 146 VAL A CA 1
ATOM 1143 C C . VAL A 1 146 ? 6.670 11.620 -6.969 1.00 91.06 146 VAL A C 1
ATOM 1145 O O . VAL A 1 146 ? 7.460 11.798 -6.050 1.00 91.06 146 VAL A O 1
ATOM 1148 N N . ARG A 1 147 ? 6.047 12.641 -7.565 1.00 89.00 147 ARG A N 1
ATOM 1149 C CA . ARG A 1 147 ? 6.256 14.037 -7.156 1.00 89.00 147 ARG A CA 1
ATOM 1150 C C . ARG A 1 147 ? 5.832 14.299 -5.707 1.00 89.00 147 ARG A C 1
ATOM 1152 O O . ARG A 1 147 ? 6.440 15.137 -5.054 1.00 89.00 147 ARG A O 1
ATOM 1159 N N . GLU A 1 148 ? 4.796 13.616 -5.235 1.00 90.25 148 GLU A N 1
ATOM 1160 C CA . GLU A 1 148 ? 4.227 13.820 -3.903 1.00 90.25 148 GLU A CA 1
ATOM 1161 C C . GLU A 1 148 ? 5.006 13.087 -2.800 1.00 90.25 148 GLU A C 1
ATOM 1163 O O . GLU A 1 148 ? 5.246 13.666 -1.745 1.00 90.25 148 GLU A O 1
ATOM 1168 N N . TYR A 1 149 ? 5.448 11.847 -3.045 1.00 89.00 149 TYR A N 1
ATOM 1169 C CA . TYR A 1 149 ? 6.030 10.992 -1.995 1.00 89.00 149 TYR A CA 1
ATOM 1170 C C . TYR A 1 149 ? 7.522 10.693 -2.161 1.00 89.00 149 TYR A C 1
ATOM 1172 O O . TYR A 1 149 ? 8.091 9.976 -1.338 1.00 89.00 149 TYR A O 1
ATOM 1180 N N . ASN A 1 150 ? 8.197 11.179 -3.205 1.00 80.44 150 ASN A N 1
ATOM 1181 C CA . ASN A 1 150 ? 9.632 10.948 -3.348 1.00 80.44 150 ASN A CA 1
ATOM 1182 C C . ASN A 1 150 ? 10.453 11.867 -2.437 1.00 80.44 150 ASN A C 1
ATOM 1184 O O . ASN A 1 150 ? 10.622 13.053 -2.717 1.00 80.44 150 ASN A O 1
ATOM 1188 N N . VAL A 1 151 ? 11.045 11.275 -1.403 1.00 71.88 151 VAL A N 1
ATOM 1189 C CA . VAL A 1 151 ? 11.935 11.970 -0.459 1.00 71.88 151 VAL A CA 1
ATOM 1190 C C . VAL A 1 151 ? 13.421 11.735 -0.792 1.00 71.88 151 VAL A C 1
ATOM 1192 O O . VAL A 1 151 ? 14.274 12.506 -0.366 1.00 71.88 151 VAL A O 1
ATOM 1195 N N . GLY A 1 152 ? 13.752 10.706 -1.588 1.00 65.56 152 GLY A N 1
ATOM 1196 C CA . GLY A 1 152 ? 15.129 10.202 -1.744 1.00 65.56 152 GLY A CA 1
ATOM 1197 C C . GLY A 1 152 ? 15.702 10.198 -3.165 1.00 65.56 152 GLY A C 1
ATOM 1198 O O . GLY A 1 152 ? 16.743 9.591 -3.393 1.00 65.56 152 GLY A O 1
ATOM 1199 N N . GLY A 1 153 ? 15.026 10.806 -4.144 1.00 65.44 153 GLY A N 1
ATOM 1200 C CA . GLY A 1 153 ? 15.505 10.846 -5.536 1.00 65.44 153 GLY A CA 1
ATOM 1201 C C . GLY A 1 153 ? 15.419 9.510 -6.286 1.00 65.44 153 GLY A C 1
ATOM 1202 O O . GLY A 1 153 ? 15.886 9.420 -7.418 1.00 65.44 153 GLY A O 1
ATOM 1203 N N . SER A 1 154 ? 14.774 8.489 -5.712 1.00 64.56 154 SER A N 1
ATOM 1204 C CA . SER A 1 154 ? 14.630 7.144 -6.302 1.00 64.56 154 SER A CA 1
ATOM 1205 C C . SER A 1 154 ? 13.511 7.062 -7.351 1.00 64.56 154 SER A C 1
ATOM 1207 O O . SER A 1 154 ? 12.929 6.003 -7.580 1.00 64.56 154 SER A O 1
ATOM 1209 N N . ASN A 1 155 ? 13.222 8.187 -8.012 1.00 71.31 155 ASN A N 1
ATOM 1210 C CA . ASN A 1 155 ? 12.146 8.329 -8.989 1.00 71.31 155 ASN A CA 1
ATOM 1211 C C . ASN A 1 155 ? 12.278 7.326 -10.124 1.00 71.31 155 ASN A C 1
ATOM 1213 O O . ASN A 1 155 ? 11.294 6.706 -10.493 1.00 71.31 155 ASN A O 1
ATOM 1217 N N . SER A 1 156 ? 13.481 7.133 -10.663 1.00 84.25 156 SER A N 1
ATOM 1218 C CA . SER A 1 156 ? 13.668 6.246 -11.812 1.00 84.25 156 SER A CA 1
ATOM 1219 C C . SER A 1 156 ? 13.340 4.789 -11.486 1.00 84.25 156 SER A C 1
ATOM 1221 O O . SER A 1 156 ? 12.767 4.103 -12.321 1.00 84.25 156 SER A O 1
ATOM 1223 N N . VAL A 1 157 ? 13.601 4.335 -10.254 1.00 90.81 157 VAL A N 1
ATOM 1224 C CA . VAL A 1 157 ? 13.480 2.915 -9.890 1.00 90.81 157 VAL A CA 1
ATOM 1225 C C . VAL A 1 157 ? 12.043 2.413 -10.007 1.00 90.81 157 VAL A C 1
ATOM 1227 O O . VAL A 1 157 ? 11.815 1.323 -10.530 1.00 90.81 157 VAL A O 1
ATOM 1230 N N . VAL A 1 158 ? 11.057 3.195 -9.551 1.00 91.38 158 VAL A N 1
ATOM 1231 C CA . VAL A 1 158 ? 9.646 2.783 -9.653 1.00 91.38 158 VAL A CA 1
ATOM 1232 C C . VAL A 1 158 ? 9.162 2.791 -11.106 1.00 91.38 158 VAL A C 1
ATOM 1234 O O . VAL A 1 158 ? 8.427 1.888 -11.502 1.00 91.38 158 VAL A O 1
ATOM 1237 N N . PHE A 1 159 ? 9.628 3.739 -11.927 1.00 93.31 159 PHE A N 1
ATOM 1238 C CA . PHE A 1 159 ? 9.322 3.757 -13.360 1.00 93.31 159 PHE A CA 1
ATOM 1239 C C . PHE A 1 159 ? 9.929 2.544 -14.068 1.00 93.31 159 PHE A C 1
ATOM 1241 O O . PHE A 1 159 ? 9.222 1.858 -14.804 1.00 93.31 159 PHE A O 1
ATOM 1248 N N . ASP A 1 160 ? 11.203 2.246 -13.809 1.00 94.06 160 ASP A N 1
ATOM 1249 C CA . ASP A 1 160 ? 11.904 1.096 -14.383 1.00 94.06 160 ASP A CA 1
ATOM 1250 C C . ASP A 1 160 ? 11.203 -0.212 -14.012 1.00 94.06 160 ASP A C 1
ATOM 1252 O O . ASP A 1 160 ? 11.000 -1.079 -14.859 1.00 94.06 160 ASP A O 1
ATOM 1256 N N . MET A 1 161 ? 10.764 -0.337 -12.760 1.00 94.50 161 MET A N 1
ATOM 1257 C CA . MET A 1 161 ? 10.011 -1.490 -12.277 1.00 94.50 161 MET A CA 1
ATOM 1258 C C . MET A 1 161 ? 8.684 -1.664 -13.024 1.00 94.50 161 MET A C 1
ATOM 1260 O O . MET A 1 161 ? 8.410 -2.751 -13.529 1.00 94.50 161 MET A O 1
ATOM 1264 N N . VAL A 1 162 ? 7.891 -0.597 -13.167 1.00 94.50 162 VAL A N 1
ATOM 1265 C CA . VAL A 1 162 ? 6.628 -0.626 -13.925 1.00 94.50 162 VAL A CA 1
ATOM 1266 C C . VAL A 1 162 ? 6.868 -0.996 -15.390 1.00 94.50 162 VAL A C 1
ATOM 1268 O O . VAL A 1 162 ? 6.187 -1.870 -15.925 1.00 94.50 162 VAL A O 1
ATOM 1271 N N . ILE A 1 163 ? 7.863 -0.382 -16.036 1.00 94.56 163 ILE A N 1
ATOM 1272 C CA . ILE A 1 163 ? 8.241 -0.686 -17.425 1.00 94.56 163 ILE A CA 1
ATOM 1273 C C . ILE A 1 163 ? 8.648 -2.155 -17.568 1.00 94.56 163 ILE A C 1
ATOM 1275 O O . ILE A 1 163 ? 8.239 -2.811 -18.525 1.00 94.56 163 ILE A O 1
ATOM 1279 N N . ASN A 1 164 ? 9.441 -2.674 -16.632 1.00 94.12 164 ASN A N 1
ATOM 1280 C CA . ASN A 1 164 ? 9.911 -4.053 -16.674 1.00 94.12 164 ASN A CA 1
ATOM 1281 C C . ASN A 1 164 ? 8.764 -5.050 -16.523 1.00 94.12 164 ASN A C 1
ATOM 1283 O O . ASN A 1 164 ? 8.768 -6.055 -17.225 1.00 94.12 164 ASN A O 1
ATOM 1287 N N . VAL A 1 165 ? 7.776 -4.778 -15.668 1.00 94.31 165 VAL A N 1
ATOM 1288 C CA . VAL A 1 165 ? 6.614 -5.665 -15.519 1.00 94.31 165 VAL A CA 1
ATOM 1289 C C . VAL A 1 165 ? 5.731 -5.655 -16.770 1.00 94.31 165 VAL A C 1
ATOM 1291 O O . VAL A 1 165 ? 5.306 -6.721 -17.193 1.00 94.31 165 VAL A O 1
ATOM 1294 N N . TYR A 1 166 ? 5.521 -4.509 -17.426 1.00 91.44 166 TYR A N 1
ATOM 1295 C CA . TYR A 1 166 ? 4.773 -4.458 -18.696 1.00 91.44 166 TYR A CA 1
ATOM 1296 C C . TYR A 1 166 ? 5.479 -5.131 -19.881 1.00 91.44 166 TYR A C 1
ATOM 1298 O O . TYR A 1 166 ? 4.834 -5.426 -20.883 1.00 91.44 166 TYR A O 1
ATOM 1306 N N . LYS A 1 167 ? 6.802 -5.314 -19.807 1.00 92.00 167 LYS A N 1
ATOM 1307 C CA . LYS A 1 167 ? 7.602 -5.974 -20.850 1.00 92.00 167 LYS A CA 1
ATOM 1308 C C . LYS A 1 167 ? 7.664 -7.498 -20.709 1.00 92.00 167 LYS A C 1
ATOM 1310 O O . LYS A 1 167 ? 8.164 -8.133 -21.636 1.00 92.00 167 LYS A O 1
ATOM 1315 N N . LYS A 1 168 ? 7.267 -8.048 -19.557 1.00 84.12 168 LYS A N 1
ATOM 1316 C CA . LYS A 1 168 ? 7.198 -9.499 -19.332 1.00 84.12 168 LYS A CA 1
ATOM 1317 C C . LYS A 1 168 ? 6.097 -10.113 -20.189 1.00 84.12 168 LYS A C 1
ATOM 1319 O O . LYS A 1 168 ? 6.348 -11.224 -20.699 1.00 84.12 168 LYS A O 1
#

Secondary structure (DSSP, 8-state):
-----------------------SSHHHHHHHHHHHHHHHHHHHHHTTSTTHHHHHHTSTHHHH--HHHHHHHHHHTTTS-HHHHHHHHHHHHHHH-SPPPHHHHHHHHHHHHHTT-HHHHHHHHHHHHHT---HHHHHHHHHHHHHHH-SSSTHHHHHHHHHHHHT-

InterPro domains:
  IPR011990 Tetratricopeptide-like helical domain superfamily [G3DSA:1.25.40.10] (32-168)

pLDDT: mean 81.98, std 20.59, range [29.12, 97.38]

Organism: Opuntia streptacantha (NCBI:txid393608)

Solvent-accessible surface area (backbone atoms only — not comparable to full-atom values): 10226 Å² total; per-residue (Å²): 134,82,90,86,84,84,86,87,80,85,82,82,91,74,90,74,82,78,80,75,87,75,82,85,64,59,60,63,56,52,48,55,53,49,55,40,50,54,49,30,52,52,50,58,56,40,63,73,46,95,62,26,68,63,56,42,70,76,42,74,52,73,81,68,65,47,55,66,40,53,36,49,38,51,61,76,46,62,89,49,64,47,69,58,52,50,49,51,53,56,50,50,38,74,72,64,77,54,83,70,49,69,66,45,41,46,50,50,27,49,43,20,45,67,68,70,38,49,73,61,19,47,57,40,48,48,55,48,53,74,70,61,65,58,68,68,60,51,56,57,51,42,57,54,45,45,71,73,65,61,85,72,81,58,63,61,57,58,52,52,51,52,54,53,60,76,68,108

Foldseek 3Di:
DDDDDDDDDDDDDDDDPPPDDDPDPVVVVVVLVVLLVVLLVVLLVLLVDPCSLVVCVVDPSLVNDDLVSLLSNLVVCLVPDLVSNLVVVVSNCVSPVDDHDLNNLLSSLQSCVLVVVNVSSLVSLLVSVVVPDDPVVNVVSNVVSCVRRPPDPSSVSSVVSNVVSVVD